Protein AF-A0A671SWH5-F1 (afdb_monomer_lite)

Secondary structure (DSSP, 8-state):
-HHHHHHHHHHHHHTTS-SS-HHHHHHHHHHHHHHHTT---HHHHHHHHHHHHHHHHHHHHHHHHHHHHHHHHHHHS--

Sequence (79 aa):
MRYFTSYCKKLLFLGREYPKKADYSRDRLRAVFAKNKDVRDPEKIEELISRGEFVVKELEALYYLRKYRALKKRYYETE

pLDDT: mean 71.12, std 11.25, range [46.0, 88.94]

Radius of gyration: 16.68 Å; chains: 1; bounding box: 44×20×44 Å

InterPro domains:
  IPR008011 Complex 1 LYR protein domain [PF05347] (9-55)
  IPR045296 ETFRF1, LYR domain [cd20265] (9-74)
  IPR052000 Electron transfer flavoprotein regulatory factor 1 [PTHR21024] (9-78)

Structure (mmCIF, N/CA/C/O backbone):
data_AF-A0A671SWH5-F1
#
_entry.id   AF-A0A671SWH5-F1
#
loop_
_atom_site.group_PDB
_atom_site.id
_atom_site.type_symbol
_atom_site.label_atom_id
_atom_site.label_alt_id
_atom_site.label_comp_id
_atom_site.label_asym_id
_atom_site.label_entity_id
_atom_site.label_seq_id
_atom_site.pdbx_PDB_ins_code
_atom_site.Cartn_x
_atom_site.Cartn_y
_atom_site.Cartn_z
_atom_site.occupancy
_atom_site.B_iso_or_equiv
_atom_site.auth_seq_id
_atom_site.auth_comp_id
_atom_site.auth_asym_id
_atom_site.auth_atom_id
_atom_site.pdbx_PDB_model_num
ATOM 1 N N . MET A 1 1 ? -11.319 11.624 15.548 1.00 46.00 1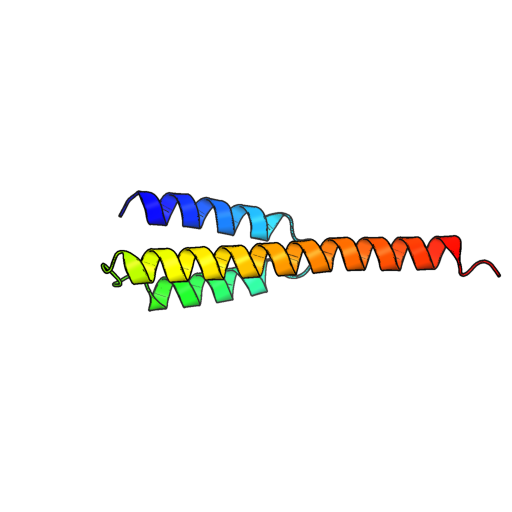 MET A N 1
ATOM 2 C CA . MET A 1 1 ? -11.733 11.518 14.124 1.00 46.00 1 MET A CA 1
ATOM 3 C C . MET A 1 1 ? -10.928 12.384 13.140 1.00 46.00 1 MET A C 1
ATOM 5 O O . MET A 1 1 ? -10.618 11.862 12.080 1.00 46.00 1 MET A O 1
ATOM 9 N N . ARG A 1 2 ? -10.535 13.641 13.438 1.00 47.84 2 ARG A N 1
ATOM 10 C CA . ARG A 1 2 ? -9.763 14.505 12.497 1.00 47.84 2 ARG A CA 1
ATOM 11 C C . ARG A 1 2 ? -8.387 13.958 12.063 1.00 47.84 2 ARG A C 1
ATOM 13 O O . ARG A 1 2 ? -7.979 14.202 10.932 1.00 47.84 2 ARG A O 1
ATOM 20 N N . TYR A 1 3 ? -7.692 13.214 12.928 1.00 49.34 3 TYR A N 1
ATOM 21 C CA . TYR A 1 3 ? -6.354 12.665 12.643 1.00 49.34 3 TYR A CA 1
ATOM 22 C C . TYR A 1 3 ? -6.359 11.596 11.545 1.00 49.34 3 TYR A C 1
ATOM 24 O O . TYR A 1 3 ? -5.521 11.614 10.649 1.00 49.34 3 TYR A O 1
ATOM 32 N N . PHE A 1 4 ? -7.366 10.722 11.548 1.00 55.31 4 PHE A N 1
ATOM 33 C CA . PHE A 1 4 ? -7.513 9.692 10.523 1.00 55.31 4 PHE A CA 1
ATOM 34 C C . PHE A 1 4 ? -7.746 10.319 9.142 1.00 55.31 4 PHE A C 1
ATOM 36 O O . PHE A 1 4 ? -7.166 9.899 8.146 1.00 55.31 4 PHE A O 1
ATOM 43 N N . THR A 1 5 ? -8.530 11.400 9.080 1.00 57.09 5 THR A N 1
ATOM 44 C CA . THR A 1 5 ? -8.871 12.079 7.823 1.00 57.09 5 THR A CA 1
ATOM 45 C C . THR A 1 5 ? -7.679 12.804 7.192 1.00 57.09 5 THR A C 1
ATOM 47 O O . THR A 1 5 ? -7.587 12.857 5.965 1.00 57.09 5 THR A O 1
ATOM 50 N N . SER A 1 6 ? -6.762 13.364 7.992 1.00 57.88 6 SER A N 1
ATOM 51 C CA . SER A 1 6 ? -5.549 14.006 7.462 1.00 57.88 6 SER A CA 1
ATOM 52 C C . SER A 1 6 ? -4.541 12.973 6.951 1.00 57.88 6 SER A C 1
ATOM 54 O O . SER A 1 6 ? -3.995 13.149 5.861 1.00 57.88 6 SER A O 1
ATOM 56 N N . TYR A 1 7 ? -4.376 11.855 7.665 1.00 61.84 7 TYR A N 1
ATOM 57 C CA . TYR A 1 7 ? -3.537 10.734 7.238 1.00 61.84 7 TYR A CA 1
ATOM 58 C C . TYR A 1 7 ? -4.049 10.107 5.930 1.00 61.84 7 TYR A C 1
ATOM 60 O O . TYR A 1 7 ? -3.289 9.916 4.979 1.00 61.84 7 TYR A O 1
ATOM 68 N N . CYS A 1 8 ? -5.370 9.925 5.816 1.00 57.91 8 CYS A N 1
ATOM 69 C CA . CYS A 1 8 ? -6.026 9.462 4.591 1.00 57.91 8 CYS A CA 1
ATOM 70 C C . CYS A 1 8 ? -5.718 10.353 3.382 1.00 57.91 8 CYS A C 1
ATOM 72 O O . CYS A 1 8 ? -5.431 9.848 2.299 1.00 57.91 8 CYS A O 1
ATOM 74 N N . LYS A 1 9 ? -5.764 11.682 3.551 1.00 62.34 9 LYS A N 1
ATOM 75 C CA . LYS A 1 9 ? -5.455 12.632 2.470 1.00 62.34 9 LYS A CA 1
ATOM 76 C C . LYS A 1 9 ? -4.001 12.510 2.003 1.00 62.34 9 LYS A C 1
ATOM 78 O O . LYS A 1 9 ? -3.751 12.626 0.806 1.00 62.34 9 LYS A O 1
ATOM 83 N N . LYS A 1 10 ? -3.071 12.233 2.922 1.00 64.50 10 LYS A N 1
ATOM 84 C CA . LYS A 1 10 ? -1.638 12.072 2.631 1.00 64.50 10 LYS A CA 1
ATOM 85 C C . LYS A 1 10 ? -1.360 10.800 1.814 1.00 64.50 10 LYS A C 1
ATOM 87 O O . LYS A 1 10 ? -0.701 10.877 0.781 1.00 64.50 10 LYS A O 1
ATOM 92 N N . LEU A 1 11 ? -1.962 9.669 2.194 1.00 64.25 11 LEU A N 1
ATOM 93 C CA . LEU A 1 11 ? -1.891 8.404 1.439 1.00 64.25 11 LEU A CA 1
ATOM 94 C C . LEU A 1 11 ? -2.478 8.520 0.022 1.00 64.25 11 LEU A C 1
ATOM 96 O O . LEU A 1 11 ? -1.913 8.011 -0.945 1.00 64.25 11 LEU A O 1
ATOM 100 N N . LEU A 1 12 ? -3.603 9.225 -0.119 1.00 62.53 12 LEU A N 1
ATOM 101 C CA . LEU A 1 12 ? -4.261 9.437 -1.412 1.00 62.53 12 LEU A CA 1
ATOM 102 C C . LEU A 1 12 ? -3.446 10.333 -2.358 1.00 62.53 12 LEU A C 1
ATOM 104 O O . LEU A 1 12 ? -3.564 10.196 -3.577 1.00 62.53 12 LEU A O 1
ATOM 108 N N . PHE A 1 13 ? -2.637 11.242 -1.805 1.00 63.09 13 PHE A N 1
ATOM 109 C CA . PHE A 1 13 ? -1.726 12.096 -2.565 1.00 63.09 13 PHE A CA 1
ATOM 110 C C . PHE A 1 13 ? -0.506 11.310 -3.068 1.00 63.09 13 PHE A C 1
ATOM 112 O O . PHE A 1 13 ? -0.188 11.387 -4.251 1.00 63.09 13 PHE A O 1
ATOM 119 N N . LEU A 1 14 ? 0.093 10.462 -2.224 1.00 61.00 14 LEU A N 1
ATOM 120 C CA . LEU A 1 14 ? 1.204 9.577 -2.612 1.00 61.00 14 LEU A CA 1
ATOM 121 C C . LEU A 1 14 ? 0.811 8.583 -3.719 1.00 61.00 14 LEU A C 1
ATOM 123 O O . LEU A 1 14 ? 1.591 8.307 -4.626 1.00 61.00 14 LEU A O 1
ATOM 127 N N . GLY A 1 15 ? -0.436 8.099 -3.717 1.00 59.56 15 GLY A N 1
ATOM 128 C CA . GLY A 1 15 ? -0.950 7.234 -4.785 1.00 59.56 15 GLY A CA 1
ATOM 129 C C . GLY A 1 15 ? -1.079 7.907 -6.163 1.00 59.56 15 GLY A C 1
ATOM 130 O O . GLY A 1 15 ? -1.207 7.202 -7.164 1.00 59.56 15 GLY A O 1
ATOM 131 N N . ARG A 1 16 ? -1.055 9.249 -6.243 1.00 58.28 16 ARG A N 1
ATOM 132 C CA . ARG A 1 16 ? -1.183 10.019 -7.497 1.00 58.28 16 ARG A CA 1
ATOM 133 C C . ARG A 1 16 ? 0.134 10.211 -8.244 1.00 58.28 16 ARG A C 1
ATOM 135 O O . ARG A 1 16 ? 0.099 10.321 -9.464 1.00 58.28 16 ARG A O 1
ATOM 142 N N . GLU A 1 17 ? 1.271 10.213 -7.552 1.00 59.44 17 GLU A N 1
ATOM 143 C CA . GLU A 1 17 ? 2.597 10.274 -8.192 1.00 59.44 17 GLU A CA 1
ATOM 144 C C . GLU A 1 17 ? 2.976 8.958 -8.893 1.00 59.44 1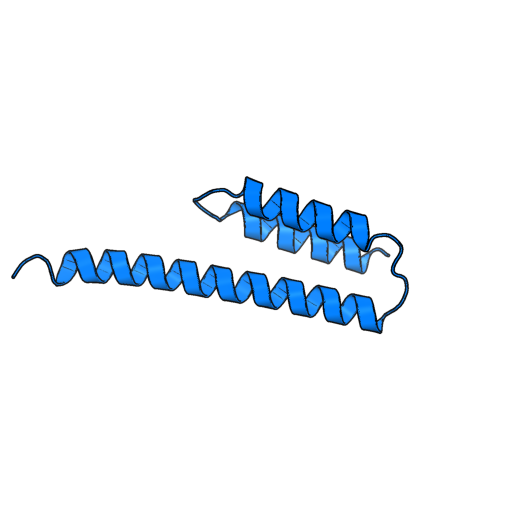7 GLU A C 1
ATOM 146 O O . GLU A 1 17 ? 4.032 8.849 -9.517 1.00 59.44 17 GLU A O 1
ATOM 151 N N . TYR A 1 18 ? 2.104 7.948 -8.829 1.00 57.34 18 TYR A N 1
ATOM 152 C CA . TYR A 1 18 ? 2.360 6.629 -9.376 1.00 57.34 18 TYR A CA 1
ATOM 153 C C . TYR A 1 18 ? 2.051 6.550 -10.887 1.00 57.34 18 TYR A C 1
ATOM 155 O O . TYR A 1 18 ? 0.893 6.648 -11.296 1.00 57.34 18 TYR A O 1
ATOM 163 N N . PRO A 1 19 ? 3.051 6.283 -11.751 1.00 53.66 19 PRO A N 1
ATOM 164 C CA . PRO A 1 19 ? 2.894 6.351 -13.207 1.00 53.66 19 PRO A CA 1
ATOM 165 C C . PRO A 1 19 ? 2.206 5.128 -13.847 1.00 53.66 19 PRO A C 1
ATOM 167 O O . PRO A 1 19 ? 2.095 5.071 -15.070 1.00 53.66 19 PRO A O 1
ATOM 170 N N . LYS A 1 20 ? 1.747 4.128 -13.076 1.00 53.09 20 LYS A N 1
ATOM 171 C CA . LYS A 1 20 ? 0.923 3.017 -13.595 1.00 53.09 20 LYS A CA 1
ATOM 172 C C . LYS A 1 20 ? -0.159 2.605 -12.590 1.00 53.09 20 LYS A C 1
ATOM 174 O O . LYS A 1 20 ? 0.154 2.113 -11.514 1.00 53.09 20 LYS A O 1
ATOM 179 N N . LYS A 1 21 ? -1.422 2.770 -13.010 1.00 54.69 21 LYS A N 1
ATOM 180 C CA . LYS A 1 21 ? -2.674 2.376 -12.332 1.00 54.69 21 LYS A CA 1
ATOM 181 C C . LYS A 1 21 ? -2.863 2.949 -10.917 1.00 54.69 21 LYS A C 1
ATOM 183 O O . LYS A 1 21 ? -3.150 2.208 -9.981 1.00 54.69 21 LYS A O 1
ATOM 188 N N . ALA A 1 22 ? -2.799 4.277 -10.790 1.00 54.28 22 ALA A N 1
ATOM 189 C CA . ALA A 1 22 ? -3.252 5.004 -9.596 1.00 54.28 22 ALA A CA 1
ATOM 190 C C . ALA A 1 22 ? -4.682 4.608 -9.151 1.00 54.28 22 ALA A C 1
ATOM 192 O O . ALA A 1 22 ? -4.998 4.647 -7.960 1.00 54.28 22 ALA A O 1
ATOM 193 N N . ASP A 1 23 ? -5.521 4.159 -10.089 1.00 55.88 23 ASP A N 1
ATOM 194 C CA . ASP A 1 23 ? -6.876 3.669 -9.814 1.00 55.88 23 ASP A CA 1
ATOM 195 C C . ASP A 1 23 ? -6.894 2.382 -8.974 1.00 55.88 23 ASP A C 1
ATOM 197 O O . ASP A 1 23 ? -7.696 2.260 -8.052 1.00 55.88 23 ASP A O 1
ATOM 201 N N . TYR A 1 24 ? -5.943 1.463 -9.186 1.00 60.19 24 TYR A N 1
ATOM 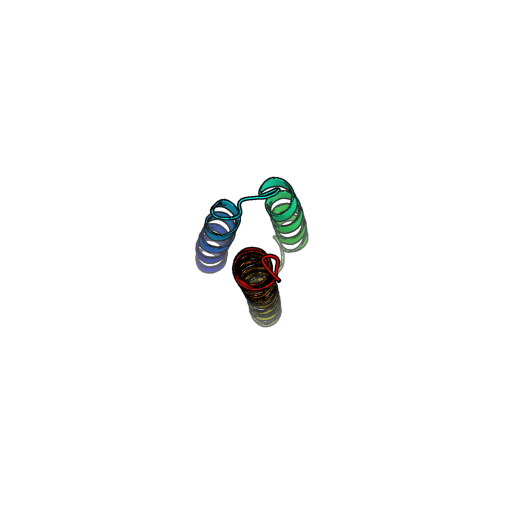202 C CA . TYR A 1 24 ? -5.910 0.183 -8.465 1.00 60.19 24 TYR A CA 1
ATOM 203 C C . TYR A 1 24 ? -5.569 0.361 -6.979 1.00 60.19 24 TYR A C 1
ATOM 205 O O . TYR A 1 24 ? -6.112 -0.325 -6.109 1.00 60.19 24 TYR A O 1
ATOM 213 N N . SER A 1 25 ? -4.691 1.320 -6.680 1.00 64.00 25 SER A N 1
ATOM 214 C CA . SER A 1 25 ? -4.353 1.700 -5.308 1.00 64.00 25 SER A CA 1
ATOM 215 C C . SER A 1 25 ? -5.506 2.453 -4.649 1.00 64.00 25 SER A C 1
ATOM 217 O O . SER A 1 25 ? -5.823 2.192 -3.489 1.00 64.00 25 SER A O 1
ATOM 219 N N . ARG A 1 26 ? -6.177 3.346 -5.390 1.00 65.81 26 ARG A N 1
ATOM 220 C CA . ARG A 1 26 ? -7.324 4.114 -4.890 1.00 65.81 26 ARG A CA 1
ATOM 221 C C . ARG A 1 26 ? -8.487 3.230 -4.475 1.00 65.81 26 ARG A C 1
ATOM 223 O O . ARG A 1 26 ? -8.987 3.424 -3.370 1.00 65.81 26 ARG A O 1
ATOM 230 N N . ASP A 1 27 ? -8.889 2.273 -5.305 1.00 70.19 27 ASP A N 1
ATOM 231 C CA . ASP A 1 27 ? -10.036 1.408 -5.009 1.00 70.19 27 ASP A CA 1
ATOM 232 C C . ASP A 1 27 ? -9.775 0.516 -3.796 1.00 70.19 27 ASP A C 1
ATOM 234 O O . ASP A 1 27 ? -10.637 0.361 -2.928 1.00 70.19 27 ASP A O 1
ATOM 238 N N . ARG A 1 28 ? -8.548 -0.002 -3.673 1.00 71.94 28 ARG A N 1
ATOM 239 C CA . ARG A 1 28 ? -8.144 -0.827 -2.532 1.00 71.94 28 ARG A CA 1
ATOM 240 C C . ARG A 1 28 ? -8.077 -0.010 -1.239 1.00 71.94 28 ARG A C 1
ATOM 242 O O . ARG A 1 28 ? -8.607 -0.456 -0.224 1.00 71.94 28 ARG A O 1
ATOM 249 N N . LEU A 1 29 ? -7.515 1.203 -1.284 1.00 71.50 29 LEU A N 1
ATOM 250 C CA . LEU A 1 29 ? -7.554 2.151 -0.161 1.00 71.50 29 LEU A CA 1
ATOM 251 C C . LEU A 1 29 ? -9.002 2.466 0.229 1.00 71.50 29 LEU A C 1
ATOM 253 O O . LEU A 1 29 ? -9.356 2.346 1.398 1.00 71.50 29 LEU A O 1
ATOM 257 N N . ARG A 1 30 ? -9.871 2.781 -0.738 1.00 72.69 30 ARG A N 1
ATOM 258 C CA . ARG A 1 30 ? -11.296 3.058 -0.491 1.00 72.69 30 ARG A CA 1
ATOM 259 C C . ARG A 1 30 ? -12.013 1.882 0.164 1.00 72.69 30 ARG A C 1
ATOM 261 O O . ARG A 1 30 ? -12.763 2.098 1.111 1.00 72.69 30 ARG A O 1
ATOM 268 N N . ALA A 1 31 ? -11.765 0.658 -0.297 1.00 77.56 31 ALA A N 1
ATOM 269 C CA . ALA A 1 31 ? -12.354 -0.549 0.274 1.00 77.56 31 ALA A CA 1
ATOM 270 C C . ALA A 1 31 ? -11.884 -0.795 1.716 1.00 77.56 31 ALA A C 1
ATOM 272 O O . ALA A 1 31 ? -12.693 -1.127 2.582 1.00 77.56 31 ALA A O 1
ATOM 273 N N . VAL A 1 32 ? -10.593 -0.591 1.995 1.00 73.88 32 VAL A N 1
ATOM 274 C CA . VAL A 1 32 ? -10.038 -0.705 3.353 1.00 73.88 32 VAL A CA 1
ATOM 275 C C . VAL A 1 32 ? -10.612 0.381 4.267 1.00 73.88 32 VAL A C 1
ATOM 277 O O . VAL A 1 32 ? -10.985 0.080 5.399 1.00 73.88 32 VAL A O 1
ATOM 280 N N . PHE A 1 33 ? -10.776 1.614 3.783 1.00 70.38 33 PHE A N 1
ATOM 281 C CA . PHE A 1 33 ? -11.405 2.689 4.554 1.00 70.38 33 PHE A CA 1
ATOM 282 C C . PHE A 1 33 ? -12.891 2.445 4.814 1.00 70.38 33 PHE A C 1
ATOM 284 O O . PHE A 1 33 ? -13.353 2.671 5.927 1.00 70.38 33 PHE A O 1
ATOM 291 N N . ALA A 1 34 ? -13.634 1.945 3.824 1.00 7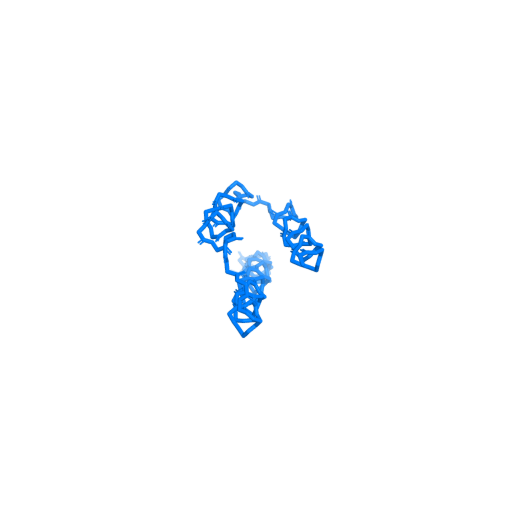5.38 34 ALA A N 1
ATOM 292 C CA . ALA A 1 34 ? -15.047 1.615 3.989 1.00 75.38 34 ALA A CA 1
ATOM 293 C C . ALA A 1 34 ? -15.254 0.513 5.040 1.00 75.38 34 ALA A C 1
ATOM 295 O O . ALA A 1 34 ? -16.178 0.608 5.843 1.00 75.38 34 ALA A O 1
ATOM 296 N N . LYS A 1 35 ? -14.366 -0.491 5.072 1.00 78.31 35 LYS A N 1
ATOM 297 C CA . LYS A 1 35 ? -14.403 -1.581 6.060 1.00 78.31 35 LYS A CA 1
ATOM 298 C C . LYS A 1 35 ? -14.022 -1.141 7.475 1.00 78.31 35 LYS A C 1
ATOM 300 O O . LYS A 1 35 ? -14.541 -1.705 8.428 1.00 78.31 35 LYS A O 1
ATOM 305 N N . ASN A 1 36 ? -13.145 -0.146 7.617 1.00 72.06 36 ASN A N 1
ATOM 306 C CA . ASN A 1 36 ? -12.619 0.283 8.919 1.00 72.06 36 ASN A CA 1
ATOM 307 C C . ASN A 1 36 ? -13.219 1.605 9.437 1.00 72.06 36 ASN A C 1
ATOM 309 O O . ASN A 1 36 ? -12.748 2.134 10.440 1.00 72.06 36 ASN A O 1
ATOM 313 N N . LYS A 1 37 ? -14.261 2.148 8.788 1.00 71.69 37 LYS A N 1
ATOM 314 C CA . LYS A 1 37 ? -14.844 3.462 9.130 1.00 71.69 37 LYS A CA 1
ATOM 315 C C . LYS A 1 37 ? -15.381 3.553 10.568 1.00 71.69 37 LYS A C 1
ATOM 317 O O . LYS A 1 37 ? -15.400 4.639 11.141 1.00 71.69 37 LYS A O 1
ATOM 322 N N . ASP A 1 38 ? -15.826 2.424 11.120 1.00 75.94 38 ASP A N 1
ATOM 323 C CA . ASP A 1 38 ? -16.468 2.335 12.435 1.00 75.94 38 ASP A CA 1
ATOM 324 C C . ASP A 1 38 ? -15.492 1.885 13.538 1.00 75.94 38 ASP A C 1
ATOM 326 O O . ASP A 1 38 ? -15.876 1.766 14.702 1.00 75.94 38 ASP A O 1
ATOM 330 N N . VAL A 1 39 ? -14.214 1.668 13.200 1.00 76.19 39 VAL A N 1
ATOM 331 C CA . VAL A 1 39 ? -13.174 1.322 14.174 1.00 76.19 39 VAL A CA 1
ATOM 332 C C . VAL A 1 39 ? -12.852 2.559 15.014 1.00 76.19 39 VAL A C 1
ATOM 334 O O . VAL A 1 39 ? -12.372 3.572 14.508 1.00 76.19 39 VAL A O 1
ATOM 337 N N . ARG A 1 40 ? -13.143 2.480 16.316 1.00 75.12 40 ARG A N 1
ATOM 338 C CA . ARG A 1 40 ? -12.872 3.540 17.309 1.00 75.12 40 ARG A CA 1
ATOM 339 C C . ARG A 1 40 ? -11.733 3.200 18.267 1.00 75.12 40 ARG A C 1
ATOM 341 O O . ARG A 1 40 ? -11.384 4.018 19.109 1.00 75.12 40 ARG A O 1
ATOM 348 N N . ASP A 1 41 ? -11.199 1.998 18.129 1.00 82.19 41 ASP A N 1
ATOM 349 C CA . ASP A 1 41 ? -10.140 1.459 18.962 1.00 82.19 41 ASP A CA 1
ATOM 350 C C . ASP A 1 41 ? -8.783 2.055 18.537 1.00 82.19 41 ASP A C 1
ATOM 352 O O . ASP A 1 41 ? -8.418 1.922 17.361 1.00 82.19 41 ASP A O 1
ATOM 356 N N . PRO A 1 42 ? -8.064 2.758 19.431 1.00 78.81 42 PRO A N 1
ATOM 357 C CA . PRO A 1 42 ? -6.805 3.418 19.097 1.00 78.81 42 PRO A CA 1
ATOM 358 C C . PRO A 1 42 ? -5.721 2.446 18.614 1.00 78.81 42 PRO A C 1
ATOM 360 O O . PRO A 1 42 ? -5.020 2.779 17.660 1.00 78.81 42 PRO A O 1
ATOM 363 N N . GLU A 1 43 ? -5.634 1.240 19.180 1.00 82.56 43 GLU A N 1
ATOM 364 C CA . GLU A 1 43 ? -4.608 0.255 18.801 1.00 82.56 43 GLU A CA 1
ATOM 365 C C . GLU A 1 43 ? -4.806 -0.226 17.358 1.00 82.56 43 GLU A C 1
ATOM 367 O O . GLU A 1 43 ? -3.875 -0.259 16.552 1.00 82.56 43 GLU A O 1
ATOM 372 N N . LYS A 1 44 ? -6.059 -0.498 16.976 1.00 77.94 44 LYS A N 1
ATOM 373 C CA . LYS A 1 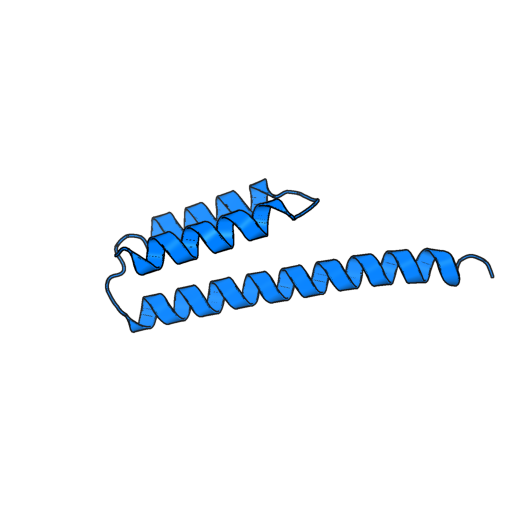44 ? -6.399 -0.879 15.597 1.00 77.94 44 LYS A CA 1
ATOM 374 C C . LYS A 1 44 ? -6.146 0.244 14.601 1.00 77.94 44 LYS A C 1
ATOM 376 O O . LYS A 1 44 ? -5.809 -0.024 13.449 1.00 77.94 44 LYS A O 1
ATOM 381 N N . ILE A 1 45 ? -6.337 1.501 15.002 1.00 76.69 45 ILE A N 1
ATOM 382 C CA . ILE A 1 45 ? -6.044 2.646 14.132 1.00 76.69 45 ILE A CA 1
ATOM 383 C C . ILE A 1 45 ? -4.543 2.702 13.836 1.00 76.69 45 ILE A C 1
ATOM 385 O O . ILE A 1 45 ? -4.164 2.901 12.683 1.00 76.69 45 ILE A O 1
ATOM 389 N N . GLU A 1 46 ? -3.706 2.493 14.847 1.00 80.56 46 GLU A N 1
ATOM 390 C CA . GLU A 1 46 ? -2.252 2.482 14.701 1.00 80.56 46 GLU A CA 1
ATOM 391 C C . GLU A 1 46 ? -1.769 1.307 13.838 1.00 80.56 46 GLU A C 1
ATOM 393 O O . GLU A 1 46 ? -0.954 1.494 12.932 1.00 80.56 46 GLU A O 1
ATOM 398 N N . GLU A 1 47 ? -2.359 0.121 14.005 1.00 82.50 47 GLU A N 1
ATOM 399 C CA . GLU A 1 47 ? -2.076 -1.039 13.154 1.00 82.50 47 GLU A CA 1
ATOM 400 C C . GLU A 1 47 ? -2.430 -0.771 11.678 1.00 82.50 47 GLU A C 1
ATOM 402 O O . GLU A 1 47 ? -1.650 -1.063 10.766 1.00 82.50 47 GLU A O 1
ATOM 407 N N . LEU A 1 48 ? -3.591 -0.159 11.418 1.00 75.38 48 LEU A N 1
ATOM 408 C CA . LEU A 1 48 ? -4.027 0.205 10.065 1.00 75.38 48 LEU A CA 1
ATOM 409 C C . LEU A 1 48 ? -3.120 1.262 9.421 1.00 75.38 48 LEU A C 1
ATOM 411 O O . LEU A 1 48 ? -2.865 1.198 8.215 1.00 75.38 48 LEU A O 1
ATOM 415 N N . ILE A 1 49 ? -2.631 2.216 10.215 1.00 77.75 49 ILE A N 1
ATOM 416 C CA . ILE A 1 49 ? -1.656 3.233 9.802 1.00 77.75 49 ILE A CA 1
ATOM 417 C C . ILE A 1 49 ? -0.331 2.561 9.426 1.00 77.75 49 ILE A C 1
ATOM 419 O O . ILE A 1 49 ? 0.130 2.721 8.296 1.00 77.75 49 ILE A O 1
ATOM 423 N N . SER A 1 50 ? 0.217 1.722 10.309 1.00 81.00 50 SER A N 1
ATOM 424 C CA . SER A 1 50 ? 1.461 0.973 10.078 1.00 81.00 50 SER A CA 1
ATOM 425 C C . SER A 1 50 ? 1.391 0.119 8.806 1.00 81.00 50 SER A C 1
ATOM 427 O O . SER A 1 50 ? 2.299 0.116 7.969 1.00 81.00 50 SER A O 1
ATOM 429 N N . ARG A 1 51 ? 0.249 -0.538 8.580 1.00 78.31 51 ARG A N 1
ATOM 430 C CA . ARG A 1 51 ? 0.002 -1.330 7.371 1.00 78.31 51 ARG A CA 1
ATOM 431 C C . ARG A 1 51 ? -0.050 -0.467 6.107 1.00 78.31 51 ARG A C 1
ATOM 433 O O . ARG A 1 51 ? 0.438 -0.890 5.062 1.00 78.31 51 ARG A O 1
ATOM 440 N N . GLY A 1 52 ? -0.614 0.738 6.193 1.00 75.44 52 GLY A N 1
ATOM 441 C CA . GLY A 1 52 ? -0.601 1.720 5.106 1.00 75.44 52 GLY A CA 1
ATOM 442 C C . GLY A 1 52 ? 0.812 2.201 4.766 1.00 75.44 52 GLY A C 1
ATOM 443 O O . GLY A 1 52 ? 1.178 2.258 3.593 1.00 75.44 52 GLY A O 1
ATOM 444 N N . GLU A 1 53 ? 1.627 2.479 5.782 1.00 78.25 53 GLU A N 1
ATOM 445 C CA . GLU A 1 53 ? 3.041 2.845 5.640 1.00 78.25 53 GLU A CA 1
ATOM 446 C C . GLU A 1 53 ? 3.889 1.742 5.009 1.00 78.25 53 GLU A C 1
ATOM 448 O O . GLU A 1 53 ? 4.738 2.025 4.161 1.00 78.25 53 GLU A O 1
ATOM 453 N N . PHE A 1 54 ? 3.639 0.484 5.371 1.00 78.50 54 PHE A N 1
ATOM 454 C CA . PHE A 1 54 ? 4.327 -0.655 4.771 1.00 78.50 54 PHE A CA 1
ATOM 455 C C . PHE A 1 54 ? 4.077 -0.731 3.261 1.00 78.50 54 PHE A C 1
ATOM 457 O O . PHE A 1 54 ? 5.019 -0.838 2.477 1.00 78.50 54 PHE A O 1
ATOM 464 N N . VAL A 1 55 ? 2.817 -0.568 2.845 1.00 74.25 55 VAL A N 1
ATOM 465 C CA . VAL A 1 55 ? 2.444 -0.560 1.423 1.00 74.25 55 VAL A CA 1
ATOM 466 C C . VAL A 1 55 ? 3.123 0.593 0.679 1.00 74.25 55 VAL A C 1
ATOM 468 O O . VAL A 1 55 ? 3.575 0.409 -0.449 1.00 74.25 55 VAL A O 1
ATOM 471 N N . VAL A 1 56 ? 3.247 1.776 1.291 1.00 74.81 56 VAL A N 1
ATOM 472 C CA . VAL A 1 56 ? 3.981 2.903 0.683 1.00 74.81 56 VAL A CA 1
ATOM 473 C C . VAL A 1 56 ? 5.456 2.549 0.472 1.00 74.81 56 VAL A C 1
ATOM 475 O O . VAL A 1 56 ? 5.972 2.754 -0.627 1.00 74.81 56 VAL A O 1
ATOM 478 N N . LYS A 1 57 ? 6.120 1.954 1.470 1.00 77.62 57 LYS A N 1
ATOM 479 C CA . LYS A 1 57 ? 7.529 1.534 1.363 1.00 77.62 57 LYS A CA 1
ATOM 480 C C . LYS A 1 57 ? 7.746 0.456 0.299 1.00 77.62 57 LYS A C 1
ATOM 482 O O . LYS A 1 57 ? 8.710 0.537 -0.461 1.00 77.62 57 LYS A O 1
ATOM 487 N N . GLU A 1 58 ? 6.848 -0.526 0.191 1.00 79.25 58 GLU A N 1
ATOM 488 C CA . GLU A 1 58 ? 6.901 -1.529 -0.885 1.00 79.25 58 GLU A CA 1
ATOM 489 C C . GLU A 1 58 ? 6.800 -0.873 -2.268 1.00 79.25 58 GLU A C 1
ATOM 491 O O . GLU A 1 58 ? 7.536 -1.217 -3.197 1.00 79.25 58 GLU A O 1
ATOM 496 N N . LEU A 1 59 ? 5.913 0.113 -2.406 1.00 72.88 59 LEU A N 1
ATOM 497 C CA . LEU A 1 59 ? 5.729 0.843 -3.655 1.00 72.88 59 LEU A CA 1
ATOM 498 C C . LEU A 1 59 ? 6.942 1.710 -4.015 1.00 72.88 59 LEU A C 1
ATOM 500 O O . LEU A 1 59 ? 7.296 1.771 -5.199 1.00 72.88 59 LEU A O 1
ATOM 504 N N . GLU A 1 60 ? 7.587 2.351 -3.038 1.00 76.81 60 GLU A N 1
ATOM 505 C CA . GLU A 1 60 ? 8.854 3.066 -3.232 1.00 76.81 60 GLU A CA 1
ATOM 506 C C . GLU A 1 60 ? 9.962 2.108 -3.684 1.00 76.81 60 GLU A C 1
ATOM 508 O O . GLU A 1 60 ? 10.645 2.373 -4.676 1.00 76.81 60 GLU A O 1
ATOM 513 N N . ALA A 1 61 ? 10.096 0.951 -3.031 1.00 83.25 61 ALA A N 1
ATOM 514 C CA . ALA A 1 61 ? 11.074 -0.065 -3.408 1.00 83.25 61 ALA A CA 1
ATOM 515 C C . ALA A 1 61 ? 10.865 -0.555 -4.852 1.00 83.25 61 ALA A C 1
ATOM 517 O O . ALA A 1 61 ? 11.820 -0.640 -5.629 1.00 83.25 61 ALA A O 1
ATOM 518 N N . LEU A 1 62 ? 9.614 -0.800 -5.258 1.00 81.12 62 LEU A N 1
ATOM 519 C CA . LEU A 1 62 ? 9.277 -1.162 -6.639 1.00 81.12 62 LEU A CA 1
ATOM 520 C C . LEU A 1 62 ? 9.623 -0.051 -7.638 1.00 81.12 62 LEU A C 1
ATOM 522 O O . LEU A 1 62 ? 10.093 -0.335 -8.746 1.00 81.12 62 LEU A O 1
ATOM 526 N N . TYR A 1 63 ? 9.421 1.214 -7.263 1.00 78.44 63 TYR A N 1
ATOM 527 C CA . TYR A 1 63 ? 9.801 2.357 -8.088 1.00 78.44 63 TYR A CA 1
ATOM 528 C C . TYR A 1 63 ? 11.322 2.423 -8.300 1.00 78.44 63 TYR A C 1
ATOM 530 O O . TYR A 1 63 ? 11.772 2.529 -9.449 1.00 78.44 63 TYR A O 1
ATOM 538 N N . TYR A 1 64 ? 12.112 2.290 -7.229 1.00 81.94 64 TYR A N 1
ATOM 539 C CA . TYR A 1 64 ? 13.575 2.233 -7.309 1.00 81.94 64 TYR A CA 1
ATOM 540 C C . TYR A 1 64 ? 14.057 1.031 -8.122 1.00 81.94 64 TYR A C 1
ATOM 542 O O . TYR A 1 64 ? 14.907 1.191 -8.999 1.00 81.94 64 TYR A O 1
ATOM 550 N N . LEU A 1 65 ? 13.459 -0.147 -7.928 1.00 85.44 65 LEU A N 1
ATOM 551 C CA . LEU A 1 65 ? 13.778 -1.346 -8.701 1.00 85.44 65 LEU A CA 1
ATOM 552 C C . LEU A 1 65 ? 13.506 -1.140 -10.196 1.00 85.44 65 LEU A C 1
ATOM 554 O O . LEU A 1 65 ? 14.307 -1.545 -11.038 1.00 85.44 65 LEU A O 1
ATOM 558 N N . ARG A 1 66 ? 12.396 -0.484 -10.554 1.00 84.00 66 ARG A N 1
ATOM 559 C CA . ARG A 1 66 ? 12.083 -0.169 -11.954 1.00 84.00 66 ARG A CA 1
ATOM 560 C C . ARG A 1 66 ? 13.105 0.796 -12.557 1.00 84.00 66 ARG A C 1
ATOM 562 O O . ARG A 1 66 ? 13.530 0.574 -13.690 1.00 84.00 66 ARG A O 1
ATOM 569 N N . LYS A 1 67 ? 13.515 1.832 -11.812 1.00 85.50 67 LYS A N 1
ATOM 570 C CA . LYS A 1 67 ? 14.597 2.743 -12.225 1.00 85.50 67 LYS A CA 1
ATOM 571 C C . LYS A 1 67 ? 15.909 1.990 -12.423 1.00 85.50 67 LYS A C 1
ATOM 573 O O . LYS A 1 67 ? 16.528 2.143 -13.469 1.00 85.50 67 LYS A O 1
ATOM 578 N N . TYR A 1 68 ? 16.284 1.139 -11.472 1.00 87.31 68 TYR A N 1
ATOM 579 C CA . TYR A 1 68 ? 17.486 0.316 -11.558 1.00 87.31 68 TYR A CA 1
ATOM 580 C C . TYR A 1 68 ? 17.457 -0.610 -12.779 1.00 87.31 68 TYR A C 1
ATOM 582 O O . TYR A 1 68 ? 18.426 -0.657 -13.524 1.00 87.31 68 TYR A O 1
ATOM 590 N N . ARG A 1 69 ? 16.332 -1.285 -13.057 1.00 86.25 69 ARG A N 1
ATOM 591 C CA . ARG A 1 69 ? 16.171 -2.119 -14.264 1.00 86.25 69 ARG A CA 1
ATOM 592 C C . ARG A 1 69 ? 16.343 -1.314 -15.552 1.00 86.25 69 ARG A C 1
ATOM 594 O O . ARG A 1 69 ? 17.021 -1.775 -16.463 1.00 86.25 69 ARG A O 1
ATOM 601 N N . ALA A 1 70 ? 15.747 -0.122 -15.626 1.00 87.38 70 ALA A N 1
ATOM 602 C CA . ALA A 1 70 ? 15.882 0.756 -16.788 1.00 87.38 70 ALA A CA 1
ATOM 603 C C . ALA A 1 70 ? 17.323 1.261 -16.968 1.00 87.38 70 ALA A C 1
ATOM 605 O O . ALA A 1 70 ? 17.812 1.319 -18.093 1.00 87.38 70 ALA A O 1
ATOM 606 N N . LEU A 1 71 ? 18.002 1.590 -15.866 1.00 88.94 71 LEU A N 1
ATOM 607 C CA . LEU A 1 71 ? 19.408 1.981 -15.858 1.00 88.94 71 LEU A CA 1
ATOM 608 C C . LEU A 1 71 ? 20.291 0.816 -16.317 1.00 88.94 71 LEU A C 1
ATOM 610 O O . LEU A 1 71 ? 21.028 0.958 -17.283 1.00 88.94 71 LEU A O 1
ATOM 614 N N . LYS A 1 72 ? 20.145 -0.361 -15.699 1.00 88.06 72 LYS A N 1
ATOM 615 C CA . LYS A 1 72 ? 20.896 -1.571 -16.051 1.00 88.06 72 LYS A CA 1
ATOM 616 C C . LYS A 1 72 ? 20.751 -1.902 -17.539 1.00 88.06 72 LYS A C 1
ATOM 618 O O . LYS A 1 72 ? 21.744 -2.155 -18.204 1.00 88.06 72 LYS A O 1
ATOM 623 N N . LYS A 1 73 ? 19.533 -1.818 -18.079 1.00 86.00 73 LYS A N 1
ATOM 624 C CA . LYS A 1 73 ? 19.282 -2.028 -19.509 1.00 86.00 73 LYS A CA 1
ATOM 625 C C . LYS A 1 73 ? 20.083 -1.058 -20.392 1.00 86.00 73 LYS A C 1
ATOM 627 O O . LYS A 1 73 ? 20.675 -1.474 -21.366 1.00 86.00 73 LYS A O 1
ATOM 632 N N . ARG A 1 74 ? 20.165 0.226 -20.038 1.00 83.88 74 ARG A N 1
ATOM 633 C CA . ARG A 1 74 ? 20.912 1.213 -20.842 1.00 83.88 74 ARG A CA 1
ATOM 634 C C . ARG A 1 74 ? 22.431 1.042 -20.809 1.00 83.88 74 ARG A C 1
ATOM 636 O O . ARG A 1 74 ? 23.076 1.409 -21.779 1.00 83.88 74 ARG A O 1
ATOM 643 N N . TYR A 1 75 ? 22.990 0.569 -19.696 1.00 82.25 75 TYR A N 1
ATOM 644 C CA . TYR A 1 75 ? 24.445 0.501 -19.516 1.00 82.25 75 TYR A CA 1
ATOM 645 C C . TYR A 1 75 ? 25.053 -0.868 -19.846 1.00 82.25 75 TYR A C 1
ATOM 647 O O . TYR A 1 75 ? 26.236 -0.917 -20.147 1.00 82.25 75 TYR A O 1
ATOM 655 N N . TYR A 1 76 ? 24.275 -1.955 -19.803 1.00 74.88 76 TYR A N 1
ATOM 656 C CA . TYR A 1 76 ? 24.784 -3.325 -19.981 1.00 74.88 76 TYR A CA 1
ATOM 657 C C . TYR A 1 76 ? 24.203 -4.062 -21.199 1.00 7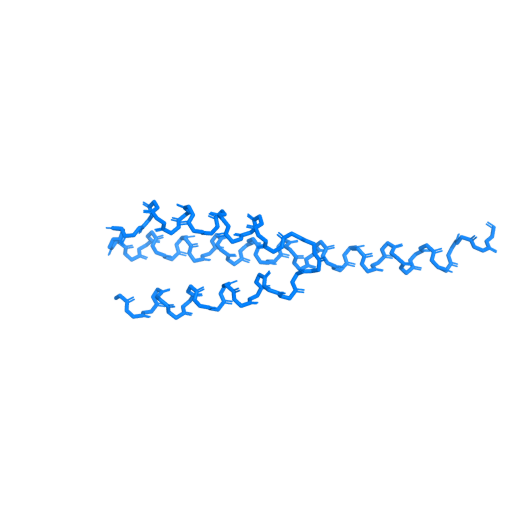4.88 76 TYR A C 1
ATOM 659 O O . TYR A 1 76 ? 24.438 -5.252 -21.346 1.00 74.88 76 TYR A O 1
ATOM 667 N N . GLU A 1 77 ? 23.407 -3.401 -22.043 1.00 62.97 77 GLU A N 1
ATOM 668 C CA . GLU A 1 77 ? 22.840 -3.990 -23.276 1.00 62.97 77 GLU A CA 1
ATOM 669 C C . GLU A 1 77 ? 23.639 -3.566 -24.531 1.00 62.97 77 GLU A C 1
ATOM 671 O O . GLU A 1 77 ? 23.234 -3.856 -25.651 1.00 62.97 77 GLU A O 1
ATOM 676 N N . THR A 1 78 ? 24.770 -2.873 -24.335 1.00 59.41 78 THR A N 1
ATOM 677 C CA . THR A 1 78 ? 25.697 -2.403 -25.384 1.00 59.41 78 THR A CA 1
ATOM 678 C C . THR A 1 78 ? 26.965 -3.267 -25.506 1.00 59.41 78 THR A C 1
ATOM 680 O O . THR A 1 78 ? 27.902 -2.856 -26.186 1.00 59.41 78 THR A O 1
ATOM 683 N N . GLU A 1 79 ? 27.005 -4.437 -24.861 1.00 50.34 79 GLU A N 1
ATOM 684 C CA . GLU A 1 79 ? 27.994 -5.502 -25.116 1.00 50.34 79 GLU A CA 1
ATOM 685 C C . GLU A 1 79 ? 27.325 -6.705 -25.785 1.00 50.34 79 GLU A C 1
ATOM 687 O O . GLU A 1 79 ? 26.223 -7.095 -25.327 1.00 50.34 79 GLU A O 1
#

Organism: NCBI:txid1608454

Foldseek 3Di:
DVVLVVLLVVLLVLLVVDPPPSVVSVVVSVVVCVVCVPPPDPVVSVVVSVVSVVVSVVSVVVVVVVVVVVVCCVPPVPD